Protein AF-A0A960GAX1-F1 (afdb_monomer)

Mean predicted aligned error: 18.73 Å

Secondary structure (DSSP, 8-state):
-----------PPP-----------------------------------------------PPP--------------TT----HHHHHHHTSHHHHHHHHHHHTT-TT-B-SSS-BTTTTB-HHHHHHTTGGGT-SSGGGS-HHHHHHHHHHHHHHHTTTT-GGGGT-

Solvent-accessible surface area (backbone atoms only — not comparable to full-atom values): 11332 Å² total; per-residue (Å²): 138,84,84,83,84,80,86,82,85,80,86,77,86,90,81,81,89,85,88,84,80,89,85,83,87,85,85,88,86,90,86,88,87,85,85,85,92,87,87,84,89,80,80,93,75,86,79,77,90,69,80,86,69,86,73,86,71,78,85,75,82,70,79,80,75,80,73,74,87,73,71,89,73,73,73,75,72,62,95,78,78,69,42,52,71,65,25,50,54,52,49,67,30,71,66,43,44,44,26,20,39,66,63,40,65,56,29,34,67,38,69,83,82,78,68,38,22,9,23,76,46,40,38,60,70,60,37,48,75,41,55,31,59,79,69,26,92,44,51,35,75,24,58,58,49,56,46,34,32,27,49,39,49,42,32,76,76,56,49,60,74,87,42,73,44,54,81,76,98

Nearest PDB structures (foldseek):
  3eo5-assembly1_A  TM=9.475E-01  e=2.253E-06  Mycobacterium tuberculosis
  4emn-assembly1_A  TM=9.534E-01  e=1.657E-05  Mycobacterium tuberculosis
  5e27-assembly2_B  TM=9.416E-01  e=3.767E-05  Mycobacterium tuberculosis
  1xsf-assembly1_A  TM=7.115E-01  e=3.767E-05  Mycobacterium tuberculosis

Sequence (169 aa):
MNTKTYTVATTIALLGLGVTSLATASAAPLADGTPAASASPIAAVSVQAAAPAPNASPVSAAPAPTAPAAAEQTPTPTADAAASPDAAAWAASPQAMAVKNCESTNNPTTNTGNGYYGAWQFDIPSWLAYGGGAYAERPDLAPAWAQDQVAFNYYQAAGWTPWECASLV

Radius of gyration: 29.71 Å; Cα contacts (8 Å, |Δi|>4): 138; chains: 1; bounding box: 42×91×79 Å

Foldseek 3Di:
DDDDDDDDDDDDDDDDDDDDDDDDDDDDDDDDDDDDDDDDDDDDDDPDDDDDDVDDDDPPDDDDPPDDCPDPPPPPPPPPDFADPVLVVVCPDPLNCQLLCVQPNQAQLDDPPPQFHGSNRDHQVLCVVQPVVVAHSHRNNGDSRSNSNSVVSVCVVPNCVVGPSSVVD

pLDDT: mean 72.91, std 26.14, range [36.53, 98.75]

Structure (mmCIF, N/CA/C/O backbone):
data_AF-A0A960GAX1-F1
#
_entry.id   AF-A0A960GAX1-F1
#
loop_
_atom_site.group_PDB
_atom_site.id
_atom_site.type_symbol
_atom_site.label_atom_id
_atom_site.label_alt_id
_atom_site.label_comp_id
_atom_site.label_asym_id
_atom_site.label_entity_id
_atom_site.label_seq_id
_atom_site.pdbx_PDB_ins_code
_atom_site.Cartn_x
_atom_site.Cartn_y
_atom_site.Cartn_z
_atom_site.occupancy
_atom_site.B_iso_or_equiv
_atom_site.auth_seq_id
_atom_site.auth_comp_id
_atom_site.auth_asym_id
_atom_site.auth_atom_id
_atom_site.pdbx_PDB_model_num
ATOM 1 N N . MET A 1 1 ? -7.707 39.126 4.334 1.00 43.25 1 MET A N 1
ATOM 2 C CA . MET A 1 1 ? -7.471 38.110 5.380 1.00 43.25 1 MET A CA 1
ATOM 3 C C . MET A 1 1 ? -8.821 37.810 6.006 1.00 43.25 1 MET A C 1
ATOM 5 O O . MET A 1 1 ? -9.279 38.600 6.817 1.00 43.25 1 MET A O 1
ATOM 9 N N . ASN A 1 2 ? -9.506 36.759 5.550 1.00 36.66 2 ASN A N 1
ATOM 10 C CA . ASN A 1 2 ? -10.860 36.441 6.010 1.00 36.66 2 ASN A CA 1
ATOM 11 C C . ASN A 1 2 ? -10.819 35.143 6.813 1.00 36.66 2 ASN A C 1
ATOM 13 O O . ASN A 1 2 ? -10.771 34.054 6.248 1.00 36.66 2 ASN A O 1
ATOM 17 N N . THR A 1 3 ? -10.821 35.283 8.133 1.00 42.44 3 THR A N 1
ATOM 18 C CA . THR A 1 3 ? -10.924 34.183 9.091 1.00 42.44 3 THR A CA 1
ATOM 19 C C . THR A 1 3 ? -12.385 33.746 9.158 1.00 42.44 3 THR A C 1
ATOM 21 O O . THR A 1 3 ? -13.233 34.500 9.629 1.00 42.44 3 THR A O 1
ATOM 24 N N . LYS A 1 4 ? -12.709 32.547 8.663 1.00 44.47 4 LYS A N 1
ATOM 25 C CA . LYS A 1 4 ? -14.005 31.918 8.943 1.00 44.47 4 LYS A CA 1
ATOM 26 C C . LYS A 1 4 ? -13.879 31.087 10.216 1.00 44.47 4 LYS A C 1
ATOM 28 O O . LYS A 1 4 ? -13.322 29.995 10.203 1.00 44.47 4 LYS A O 1
ATOM 33 N N . THR A 1 5 ? -14.384 31.642 11.308 1.00 44.94 5 THR A N 1
ATOM 34 C CA . THR A 1 5 ? -14.577 30.966 12.590 1.00 44.94 5 THR A CA 1
ATOM 35 C C . THR A 1 5 ? -15.755 30.003 12.455 1.00 44.94 5 THR A C 1
ATOM 37 O O . THR A 1 5 ? -16.867 30.439 12.165 1.00 44.94 5 THR A O 1
ATOM 40 N N . TYR A 1 6 ? -15.531 28.705 12.653 1.00 50.03 6 TYR A N 1
ATOM 41 C CA . TYR A 1 6 ? -16.605 27.717 12.755 1.00 50.03 6 TYR A CA 1
ATOM 42 C C . TYR A 1 6 ? -16.641 27.187 14.188 1.00 50.03 6 TYR A C 1
ATOM 44 O O . TYR A 1 6 ? -15.787 26.407 14.597 1.00 50.03 6 TYR A O 1
ATOM 52 N N . THR A 1 7 ? -17.622 27.649 14.961 1.00 39.94 7 THR A N 1
ATOM 53 C CA . THR A 1 7 ? -17.909 27.142 16.305 1.00 39.94 7 THR A CA 1
ATOM 54 C C . THR A 1 7 ? -18.842 25.946 16.167 1.00 39.94 7 THR A C 1
ATOM 56 O O . THR A 1 7 ? -20.020 26.114 15.860 1.00 39.94 7 THR A O 1
ATOM 59 N N . VAL A 1 8 ? -18.327 24.735 16.376 1.00 45.34 8 VAL A N 1
ATOM 60 C CA . VAL A 1 8 ? -19.157 23.530 16.486 1.00 45.34 8 VAL A CA 1
ATOM 61 C C . VAL A 1 8 ? -19.507 23.345 17.961 1.00 45.34 8 VAL A C 1
ATOM 63 O O . VAL A 1 8 ? -18.664 22.973 18.772 1.00 45.34 8 VAL A O 1
ATOM 66 N N . ALA A 1 9 ? -20.751 23.661 18.315 1.00 45.59 9 ALA A N 1
ATOM 67 C CA . ALA A 1 9 ? -21.323 23.357 19.619 1.00 45.59 9 ALA A CA 1
ATOM 68 C C . ALA A 1 9 ? -21.852 21.916 19.598 1.00 45.59 9 ALA A C 1
ATOM 70 O O . ALA A 1 9 ? -22.988 21.676 19.191 1.00 45.59 9 ALA A O 1
ATOM 71 N N . THR A 1 10 ? -21.026 20.954 20.011 1.00 46.41 10 THR A N 1
ATOM 72 C CA . THR A 1 10 ? -21.478 19.571 20.220 1.00 46.41 10 THR A CA 1
ATOM 73 C C . THR A 1 10 ? -21.793 19.367 21.694 1.00 46.41 10 THR A C 1
ATOM 75 O O . THR A 1 10 ? -20.910 19.149 22.522 1.00 46.41 10 THR A O 1
ATOM 78 N N . THR A 1 11 ? -23.075 19.452 22.026 1.00 40.62 11 THR A N 1
ATOM 79 C CA . THR A 1 11 ? -23.629 19.067 23.325 1.00 40.62 11 THR A CA 1
ATOM 80 C C . THR A 1 11 ? -23.719 17.538 23.371 1.00 40.62 11 THR A C 1
ATOM 82 O O . THR A 1 11 ? -24.579 16.957 22.715 1.00 40.62 11 THR A O 1
ATOM 85 N N . ILE A 1 12 ? -22.836 16.868 24.117 1.00 54.38 12 ILE A N 1
ATOM 86 C CA . ILE A 1 12 ? -22.961 15.429 24.407 1.00 54.38 12 ILE A CA 1
ATOM 87 C C . ILE A 1 12 ? -23.565 15.279 25.803 1.00 54.38 12 ILE A C 1
ATOM 89 O O . ILE A 1 12 ? -22.999 15.729 26.798 1.00 54.38 12 ILE A O 1
ATOM 93 N N . ALA A 1 13 ? -24.751 14.674 25.847 1.00 49.19 13 ALA A N 1
ATOM 94 C CA . ALA A 1 13 ? -25.477 14.336 27.060 1.00 49.19 13 ALA A CA 1
ATOM 95 C C . ALA A 1 13 ? -24.763 13.207 27.827 1.00 49.19 13 ALA A C 1
ATOM 97 O O . ALA A 1 13 ? -24.449 12.161 27.264 1.00 49.19 13 ALA A O 1
ATOM 98 N N . LEU A 1 14 ? -24.537 13.429 29.124 1.00 48.50 14 LEU A N 1
ATOM 99 C CA . LEU A 1 14 ? -24.040 12.447 30.087 1.00 48.50 14 LEU A CA 1
ATOM 100 C C . LEU A 1 14 ? -25.199 11.588 30.615 1.00 48.50 14 LEU A C 1
ATOM 102 O O . LEU A 1 14 ? -26.081 12.087 31.310 1.00 48.50 14 LEU A O 1
ATOM 106 N N . LEU A 1 15 ? -25.146 10.289 30.335 1.00 57.12 15 LEU A N 1
ATOM 107 C CA . LEU A 1 15 ? -25.842 9.191 31.016 1.00 57.12 15 LEU A CA 1
ATOM 108 C C . LEU A 1 15 ? -24.851 8.018 30.945 1.00 57.12 15 LEU A C 1
ATOM 110 O O . LEU A 1 15 ? -24.312 7.767 29.879 1.00 57.12 15 LEU A O 1
ATOM 114 N N . GLY A 1 16 ? -24.495 7.252 31.959 1.00 45.50 16 GLY A N 1
ATOM 115 C CA . GLY A 1 16 ? -2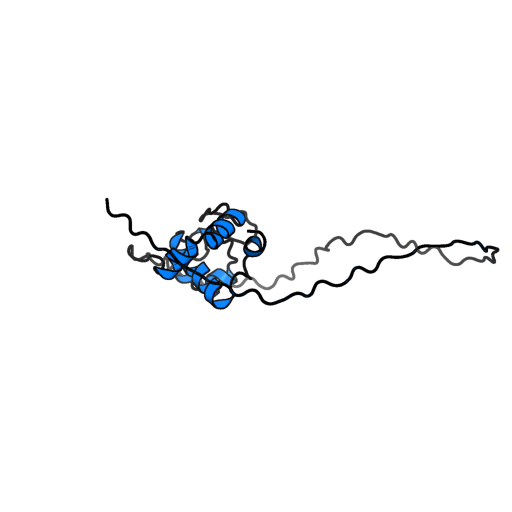4.861 7.137 33.355 1.00 45.50 16 GLY A CA 1
ATOM 116 C C . GLY A 1 16 ? -23.930 6.060 33.938 1.00 45.50 16 GLY A C 1
ATOM 117 O O . GLY A 1 16 ? -23.286 5.306 33.213 1.00 45.50 16 GLY A O 1
ATOM 118 N N . LEU A 1 17 ? -23.809 6.071 35.255 1.00 57.41 17 LEU A N 1
ATOM 119 C CA . LEU A 1 17 ? -22.831 5.369 36.083 1.00 57.41 17 LEU A CA 1
ATOM 120 C C . LEU A 1 17 ? -22.926 3.835 36.012 1.00 57.41 17 LEU A C 1
ATOM 122 O O . LEU A 1 17 ? -24.021 3.282 35.960 1.00 57.41 17 LEU A O 1
ATOM 126 N N . GLY A 1 18 ? -21.779 3.158 36.139 1.00 43.06 18 GLY A N 1
ATOM 127 C CA . GLY A 1 18 ? -21.726 1.705 36.315 1.00 43.06 18 GLY A CA 1
ATOM 128 C C . GLY A 1 18 ? -20.324 1.140 36.561 1.00 43.06 18 GLY A C 1
ATOM 129 O O . GLY A 1 18 ? -19.888 0.268 35.823 1.00 43.06 18 GLY A O 1
ATOM 130 N N . VAL A 1 19 ? -19.607 1.628 37.582 1.00 53.34 19 VAL A N 1
ATOM 131 C CA . VAL A 1 19 ? -18.379 0.988 38.099 1.00 53.34 19 VAL A CA 1
ATOM 132 C C . VAL A 1 19 ? -18.678 0.298 39.431 1.00 53.34 19 VAL A C 1
ATOM 134 O O . VAL A 1 19 ? -19.007 0.961 40.405 1.00 53.34 19 VAL A O 1
ATOM 137 N N . THR A 1 20 ? -18.601 -1.032 39.463 1.00 43.12 20 THR A N 1
ATOM 138 C CA . THR A 1 20 ? -18.573 -1.924 40.650 1.00 43.12 20 THR A CA 1
ATOM 139 C C . THR A 1 20 ? -18.119 -3.300 40.125 1.00 43.12 20 THR A C 1
ATOM 141 O O . THR A 1 20 ? -18.608 -3.720 39.086 1.00 43.12 20 THR A O 1
ATOM 144 N N . SER A 1 21 ? -17.168 -4.063 40.665 1.00 47.81 21 SER A N 1
ATOM 145 C CA . SER A 1 21 ? -16.427 -4.033 41.927 1.00 47.81 21 SER A CA 1
ATOM 146 C C . SER A 1 21 ? -15.110 -4.812 41.766 1.00 47.81 21 SER A C 1
ATOM 148 O O . SER A 1 21 ? -15.033 -5.751 40.976 1.00 47.81 21 SER A O 1
ATOM 150 N N . LEU A 1 22 ? -14.097 -4.457 42.565 1.00 48.03 22 LEU A N 1
ATOM 151 C CA . LEU A 1 22 ? -12.936 -5.305 42.850 1.00 48.03 22 LEU A CA 1
ATOM 152 C C . LEU A 1 22 ? -13.355 -6.470 43.762 1.00 48.03 22 LEU A C 1
ATOM 154 O O . LEU A 1 22 ? -14.099 -6.257 44.719 1.00 48.03 22 LEU A O 1
ATOM 158 N N . ALA A 1 23 ? -12.803 -7.661 43.529 1.00 45.78 23 ALA A N 1
ATOM 159 C CA . ALA A 1 23 ? -12.750 -8.733 44.518 1.00 45.78 23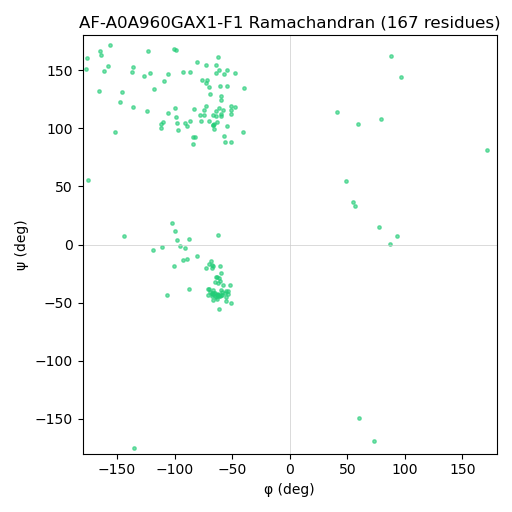 ALA A CA 1
ATOM 160 C C . ALA A 1 23 ? -11.288 -9.159 44.718 1.00 45.78 23 ALA A C 1
ATOM 162 O O . ALA A 1 23 ? -10.624 -9.634 43.799 1.00 45.78 23 ALA A O 1
ATOM 163 N N . THR A 1 24 ? -10.796 -8.927 45.929 1.00 49.25 24 THR A N 1
ATOM 164 C CA . THR A 1 24 ? -9.523 -9.385 46.492 1.00 49.25 24 THR A CA 1
ATOM 165 C C . THR A 1 24 ? -9.745 -10.593 47.411 1.00 49.25 24 THR A C 1
ATOM 167 O O . THR A 1 24 ? -10.866 -10.832 47.855 1.00 49.25 24 THR A O 1
ATOM 170 N N . ALA A 1 25 ? -8.626 -11.243 47.773 1.00 41.59 25 ALA A N 1
ATOM 171 C CA . ALA A 1 25 ? -8.422 -12.247 48.837 1.00 41.59 25 ALA A CA 1
ATOM 172 C C . ALA A 1 25 ? -8.472 -13.718 48.361 1.00 41.59 25 ALA A C 1
ATOM 174 O O . ALA A 1 25 ? -9.237 -14.057 47.472 1.00 41.59 25 ALA A O 1
ATOM 175 N N . SER A 1 26 ? -7.696 -14.671 48.890 1.00 49.62 26 SER A N 1
ATOM 176 C CA . SER A 1 26 ? -6.718 -14.692 49.992 1.00 49.62 26 SER A CA 1
ATOM 177 C C . SER A 1 26 ? -5.865 -15.975 49.886 1.00 49.62 26 SER A C 1
ATOM 179 O O . SER A 1 26 ? -6.229 -16.895 49.159 1.00 49.62 26 SER A O 1
ATOM 181 N N . ALA A 1 27 ? -4.753 -16.050 50.622 1.00 44.53 27 ALA A N 1
ATOM 182 C CA . ALA A 1 27 ? -3.749 -17.124 50.584 1.00 44.53 27 ALA A CA 1
ATOM 183 C C . ALA A 1 27 ? -3.869 -18.201 51.701 1.00 44.53 27 ALA A C 1
ATOM 185 O O . ALA A 1 27 ? -4.464 -17.933 52.743 1.00 44.53 27 ALA A O 1
ATOM 186 N N . ALA A 1 28 ? -3.124 -19.313 51.496 1.00 42.97 28 ALA A N 1
ATOM 187 C CA . ALA A 1 28 ? -2.507 -20.273 52.459 1.00 42.97 28 ALA A CA 1
ATOM 188 C C . ALA A 1 28 ? -3.341 -21.495 52.959 1.00 42.97 28 ALA A C 1
ATOM 190 O O . ALA A 1 28 ? -4.564 -21.433 52.858 1.00 42.97 28 ALA A O 1
ATOM 191 N N . PRO A 1 29 ? -2.746 -22.584 53.545 1.00 55.47 29 PRO A N 1
ATOM 192 C CA . PRO A 1 29 ? -1.324 -22.896 53.831 1.00 55.47 29 PRO A CA 1
ATOM 193 C C . PRO A 1 29 ? -0.830 -24.343 53.475 1.00 55.47 29 PRO A C 1
ATOM 195 O O . PRO A 1 29 ? -1.545 -25.159 52.903 1.00 55.47 29 PRO A O 1
ATOM 198 N N . LEU A 1 30 ? 0.436 -24.612 53.838 1.00 46.56 30 LEU A N 1
ATOM 199 C CA . LEU A 1 30 ? 1.267 -25.833 53.732 1.00 46.56 30 LEU A CA 1
ATOM 200 C C . LEU A 1 30 ? 0.873 -26.965 54.715 1.00 46.56 30 LEU A C 1
ATOM 202 O O . LEU A 1 30 ? 0.436 -26.638 55.815 1.00 46.56 30 LEU A O 1
ATOM 206 N N . ALA A 1 31 ? 1.167 -28.243 54.393 1.00 44.38 31 ALA A N 1
ATOM 207 C CA . ALA A 1 31 ? 1.790 -29.231 55.311 1.00 44.38 31 ALA A CA 1
ATOM 208 C C . ALA A 1 31 ? 2.087 -30.616 54.671 1.00 44.38 31 ALA A C 1
ATOM 210 O O . ALA A 1 31 ? 1.394 -31.064 53.761 1.00 44.38 31 ALA A O 1
ATOM 211 N N . ASP A 1 32 ? 3.135 -31.241 55.223 1.00 48.34 32 ASP A N 1
ATOM 212 C CA . ASP A 1 32 ? 3.924 -32.438 54.878 1.00 48.34 32 ASP A CA 1
ATOM 213 C C . ASP A 1 32 ? 3.241 -33.822 54.847 1.00 48.34 32 ASP A C 1
ATOM 215 O O . ASP A 1 32 ? 2.256 -34.073 55.538 1.00 48.34 32 ASP A O 1
ATOM 219 N N . GLY A 1 33 ? 3.892 -34.782 54.161 1.00 39.81 33 GLY A N 1
ATOM 220 C CA . GLY A 1 33 ? 3.671 -36.219 54.388 1.00 39.81 33 GLY A CA 1
ATOM 221 C C . GLY A 1 33 ? 4.323 -37.189 53.387 1.00 39.81 33 GLY A C 1
ATOM 222 O O . GLY A 1 33 ? 3.647 -37.720 52.514 1.00 39.81 33 GLY A O 1
ATOM 223 N N . THR A 1 34 ? 5.616 -37.487 53.544 1.00 43.28 34 THR A N 1
ATOM 224 C CA . THR A 1 34 ? 6.305 -38.696 53.010 1.00 43.28 34 THR A CA 1
ATOM 225 C C . THR A 1 34 ? 6.292 -39.817 54.067 1.00 43.28 34 THR A C 1
ATOM 227 O O . THR A 1 34 ? 6.392 -39.462 55.245 1.00 43.28 34 THR A O 1
ATOM 230 N N . PRO A 1 35 ? 6.240 -41.139 53.733 1.00 50.91 35 PRO A N 1
ATOM 231 C CA . PRO A 1 35 ? 7.417 -41.823 53.152 1.00 50.91 35 PRO A CA 1
ATOM 232 C C . PRO A 1 35 ? 7.211 -43.099 52.276 1.00 50.91 35 PRO A C 1
ATOM 234 O O . PRO A 1 35 ? 6.145 -43.697 52.226 1.00 50.91 35 PRO A O 1
ATOM 237 N N . ALA A 1 36 ? 8.345 -43.508 51.671 1.00 38.06 36 ALA A N 1
ATOM 238 C CA . ALA A 1 36 ? 8.861 -44.859 51.340 1.00 38.06 36 ALA A CA 1
ATOM 239 C C . ALA A 1 36 ? 8.039 -45.799 50.419 1.00 38.06 36 ALA A C 1
ATOM 241 O O . ALA A 1 36 ? 7.024 -46.355 50.807 1.00 38.06 36 ALA A O 1
ATOM 242 N N . ALA A 1 37 ? 8.416 -45.977 49.147 1.00 42.03 37 ALA A N 1
ATOM 243 C CA . ALA A 1 37 ? 9.515 -46.808 48.612 1.00 42.03 37 ALA A CA 1
ATOM 244 C C . ALA A 1 37 ? 9.203 -48.320 48.516 1.00 42.03 37 ALA A C 1
ATOM 246 O O . ALA A 1 37 ? 9.227 -49.061 49.494 1.00 42.03 37 ALA A O 1
ATOM 247 N N . SER A 1 38 ? 9.022 -48.794 47.280 1.00 45.38 38 SER A N 1
ATOM 248 C CA . SER A 1 38 ? 9.376 -50.150 46.848 1.00 45.38 38 SER A CA 1
ATOM 249 C C . SER A 1 38 ? 9.798 -50.092 45.382 1.00 45.38 38 SER A C 1
ATOM 251 O O . SER A 1 38 ? 9.076 -49.578 44.532 1.0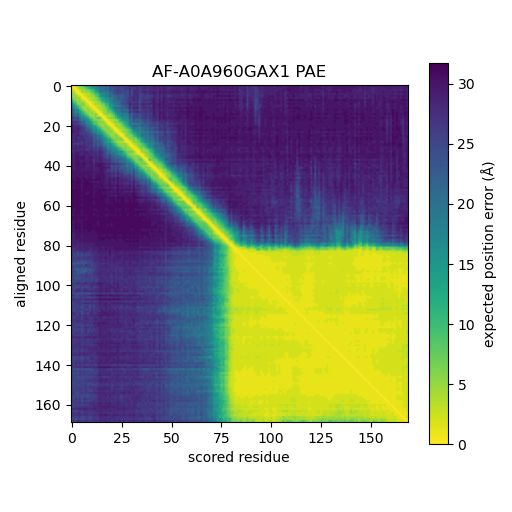0 45.38 38 SER A O 1
ATOM 253 N N . ALA A 1 39 ? 11.018 -50.551 45.126 1.00 45.31 39 ALA A N 1
ATOM 254 C CA . ALA A 1 39 ? 11.713 -50.489 43.852 1.00 45.31 39 ALA A CA 1
ATOM 255 C C . ALA A 1 39 ? 11.813 -51.883 43.224 1.00 45.31 39 ALA A C 1
ATOM 257 O O . ALA A 1 39 ? 12.118 -52.853 43.917 1.00 45.31 39 ALA A O 1
ATOM 258 N N . SER A 1 40 ? 11.646 -51.960 41.903 1.00 50.94 40 SER A N 1
ATOM 259 C CA . SER A 1 40 ? 12.448 -52.812 41.013 1.00 50.94 40 SER A CA 1
ATOM 260 C C . SER A 1 40 ? 12.328 -52.325 39.557 1.00 50.94 40 SER A C 1
ATOM 262 O O . SER A 1 40 ? 11.308 -51.729 39.212 1.00 50.94 40 SER A O 1
ATOM 264 N N . PRO A 1 41 ? 13.370 -52.501 38.718 1.00 58.28 41 PRO A N 1
ATOM 265 C CA . PRO A 1 41 ? 13.620 -51.640 37.564 1.00 58.28 41 PRO A CA 1
ATOM 266 C C . PRO A 1 41 ? 13.279 -52.304 36.224 1.00 58.28 41 PRO A C 1
ATOM 268 O O . PRO A 1 41 ? 13.533 -53.491 36.031 1.00 58.28 41 PRO A O 1
ATOM 271 N N . ILE A 1 42 ? 12.812 -51.509 35.257 1.00 52.50 42 ILE A N 1
ATOM 272 C CA . ILE A 1 42 ? 12.804 -51.882 33.836 1.00 52.50 42 ILE A CA 1
ATOM 273 C C . ILE A 1 42 ? 13.275 -50.706 32.962 1.00 52.50 42 ILE A C 1
ATOM 275 O O . ILE A 1 42 ? 12.675 -49.641 32.965 1.00 52.50 42 ILE A O 1
ATOM 279 N N . ALA A 1 43 ? 14.391 -50.947 32.264 1.00 48.56 43 ALA A N 1
ATOM 280 C CA . ALA A 1 43 ? 14.940 -50.286 31.074 1.00 48.56 43 ALA A CA 1
ATOM 281 C C . ALA A 1 43 ? 14.885 -48.743 30.962 1.00 48.56 43 ALA A C 1
ATOM 283 O O . ALA A 1 43 ? 13.845 -48.136 30.727 1.00 48.56 43 ALA A O 1
ATOM 284 N N . ALA A 1 44 ? 16.068 -48.120 30.978 1.00 46.91 44 ALA A N 1
ATOM 285 C CA . ALA A 1 44 ? 16.265 -46.738 30.557 1.00 46.91 44 ALA A CA 1
ATOM 286 C C . ALA A 1 44 ? 15.926 -46.568 29.063 1.00 46.91 44 ALA A C 1
ATOM 288 O O . ALA A 1 44 ? 16.698 -46.963 28.191 1.00 46.91 44 ALA A O 1
ATOM 289 N N . VAL A 1 45 ? 14.780 -45.950 28.776 1.00 44.69 45 VAL A N 1
ATOM 290 C CA . VAL A 1 45 ? 14.519 -45.273 27.501 1.00 44.69 45 VAL A CA 1
ATOM 291 C C . VAL A 1 45 ? 14.792 -43.792 27.732 1.00 44.69 45 VAL A C 1
ATOM 293 O O . VAL A 1 45 ? 14.021 -43.094 28.387 1.00 44.69 45 VAL A O 1
ATOM 296 N N . SER A 1 46 ? 15.928 -43.318 27.230 1.00 38.53 46 SER A N 1
ATOM 297 C CA . SER A 1 46 ? 16.282 -41.903 27.237 1.00 38.53 46 SER A CA 1
ATOM 298 C C . SER A 1 46 ? 15.333 -41.130 26.317 1.00 38.53 46 SER A C 1
ATOM 300 O O . SER A 1 46 ? 15.491 -41.152 25.099 1.00 38.53 46 SER A O 1
ATOM 302 N N . VAL A 1 47 ? 14.355 -40.426 26.890 1.00 38.72 47 VAL A N 1
ATOM 303 C CA . VAL A 1 47 ? 13.620 -39.362 26.193 1.00 38.72 47 VAL A CA 1
ATOM 304 C C . VAL A 1 47 ? 14.442 -38.076 26.266 1.00 38.72 47 VAL A C 1
ATOM 306 O O . VAL A 1 47 ? 14.385 -37.315 27.228 1.00 38.72 47 VAL A O 1
ATOM 309 N N . GLN A 1 48 ? 15.262 -37.855 25.241 1.00 38.62 48 GLN A N 1
ATOM 310 C CA . GLN A 1 48 ? 15.917 -36.575 25.002 1.00 38.62 48 GLN A CA 1
ATOM 311 C C . GLN A 1 48 ? 14.841 -35.541 24.642 1.00 38.62 48 GLN A C 1
ATOM 313 O O . GLN A 1 48 ? 14.250 -35.603 23.566 1.00 38.62 48 GLN A O 1
ATOM 318 N N . ALA A 1 49 ? 14.611 -34.566 25.521 1.00 40.22 49 ALA A N 1
ATOM 319 C CA . ALA A 1 49 ? 13.987 -33.313 25.124 1.00 40.22 49 ALA A CA 1
ATOM 320 C C . ALA A 1 49 ? 14.998 -32.547 24.257 1.00 40.22 49 ALA A C 1
ATOM 322 O O . ALA A 1 49 ? 16.014 -32.048 24.746 1.00 40.22 49 ALA A O 1
ATOM 323 N N . ALA A 1 50 ? 14.734 -32.510 22.956 1.00 36.53 50 ALA A N 1
ATOM 324 C CA . ALA A 1 50 ? 15.299 -31.546 22.029 1.00 36.53 50 ALA A CA 1
ATOM 325 C C . ALA A 1 50 ? 14.124 -30.743 21.462 1.00 36.53 50 ALA A C 1
ATOM 327 O O . ALA A 1 50 ? 13.084 -31.307 21.127 1.00 36.53 50 ALA A O 1
ATOM 328 N N . ALA A 1 51 ? 14.284 -29.422 21.430 1.00 42.03 51 ALA A N 1
ATOM 329 C CA . ALA A 1 51 ? 13.330 -28.473 20.877 1.00 42.03 51 ALA A CA 1
ATOM 330 C C . ALA A 1 51 ? 12.824 -28.909 19.488 1.00 42.03 51 ALA A C 1
ATOM 332 O O . ALA A 1 51 ? 13.602 -29.485 18.721 1.00 42.03 51 ALA A O 1
ATOM 333 N N . PRO A 1 52 ? 11.572 -28.600 19.107 1.00 37.59 52 PRO A N 1
ATOM 334 C CA . PRO A 1 52 ? 11.190 -28.704 17.712 1.00 37.59 52 PRO A CA 1
ATOM 335 C C . PRO A 1 52 ? 11.993 -27.665 16.920 1.00 37.59 52 PRO A C 1
ATOM 337 O O . PRO A 1 52 ? 11.700 -26.472 16.935 1.00 37.59 52 PRO A O 1
ATOM 340 N N . ALA A 1 53 ? 13.020 -28.128 16.212 1.00 44.22 53 ALA A N 1
ATOM 341 C CA . ALA A 1 53 ? 13.395 -27.502 14.958 1.00 44.22 53 ALA A CA 1
ATOM 342 C C . ALA A 1 53 ? 12.142 -27.485 14.063 1.00 44.22 53 ALA A C 1
ATOM 344 O O . ALA A 1 53 ? 11.459 -28.514 13.986 1.00 44.22 53 ALA A O 1
ATOM 345 N N . PRO A 1 54 ? 11.809 -26.396 13.351 1.00 39.41 54 PRO A N 1
ATOM 346 C CA . PRO A 1 54 ? 10.980 -26.556 12.174 1.00 39.41 54 PRO A CA 1
ATOM 347 C C . PRO A 1 54 ? 11.806 -27.360 11.166 1.00 39.41 54 PRO A C 1
ATOM 349 O O . PRO A 1 54 ? 12.717 -26.850 10.515 1.00 39.41 54 PRO A O 1
ATOM 352 N N . ASN A 1 55 ? 11.518 -28.660 11.108 1.00 41.16 55 ASN A N 1
ATOM 353 C CA . ASN A 1 55 ? 11.994 -29.557 10.075 1.00 41.16 55 ASN A CA 1
ATOM 354 C C . ASN A 1 55 ? 11.679 -28.944 8.709 1.00 41.16 55 ASN A C 1
ATOM 356 O O . ASN A 1 55 ? 10.529 -28.904 8.276 1.00 41.16 55 ASN A O 1
ATOM 360 N N . ALA A 1 56 ? 12.738 -28.554 8.005 1.00 44.31 56 ALA A N 1
ATOM 361 C CA . ALA A 1 56 ? 12.791 -28.708 6.567 1.00 44.31 56 ALA A CA 1
ATOM 362 C C . ALA A 1 56 ? 12.443 -30.172 6.241 1.00 44.31 56 ALA A C 1
ATOM 364 O O . ALA A 1 56 ? 13.138 -31.106 6.642 1.00 44.31 56 ALA A O 1
ATOM 365 N N . SER A 1 57 ? 11.330 -30.380 5.552 1.00 41.97 57 SER A N 1
ATOM 366 C CA . SER A 1 57 ? 11.008 -31.627 4.862 1.00 41.97 57 SER A CA 1
ATOM 367 C C . SER A 1 57 ? 10.682 -31.293 3.411 1.00 41.97 57 SER A C 1
ATOM 369 O O . SER A 1 57 ? 10.231 -30.184 3.119 1.00 41.97 57 SER A O 1
ATOM 371 N N . PRO A 1 58 ? 11.053 -32.194 2.492 1.00 40.44 58 PRO A N 1
ATOM 372 C CA . PRO A 1 58 ? 11.583 -31.823 1.196 1.00 40.44 58 PRO A CA 1
ATOM 373 C C . PRO A 1 58 ? 10.508 -31.269 0.275 1.00 40.44 58 PRO A C 1
ATOM 375 O O . PRO A 1 58 ? 9.409 -31.810 0.163 1.00 40.44 58 PRO A O 1
ATOM 378 N N . VAL A 1 59 ? 10.911 -30.224 -0.442 1.00 40.91 59 VAL A N 1
ATOM 379 C CA . VAL A 1 59 ? 10.380 -29.836 -1.743 1.00 40.91 59 VAL A CA 1
ATOM 380 C C . VAL A 1 59 ? 10.136 -31.089 -2.596 1.00 40.91 59 VAL A C 1
ATOM 382 O O . VAL A 1 59 ? 11.043 -31.627 -3.226 1.00 40.91 59 VAL A O 1
ATOM 385 N N . SER A 1 60 ? 8.896 -31.582 -2.611 1.00 41.31 60 SER A N 1
ATOM 386 C CA . SER A 1 60 ? 8.430 -32.380 -3.740 1.00 41.31 60 SER A CA 1
ATOM 387 C C . SER A 1 60 ? 8.438 -31.441 -4.931 1.00 41.31 60 SER A C 1
ATOM 389 O O . SER A 1 60 ? 7.681 -30.473 -4.967 1.00 41.31 60 SER A O 1
ATOM 391 N N . ALA A 1 61 ? 9.357 -31.699 -5.859 1.00 47.31 61 ALA A N 1
ATOM 392 C CA . ALA A 1 61 ? 9.440 -31.039 -7.145 1.00 47.31 61 ALA A CA 1
ATOM 393 C C . ALA A 1 61 ? 8.108 -31.223 -7.888 1.00 47.31 61 ALA A C 1
ATOM 395 O O . ALA A 1 61 ? 7.881 -32.228 -8.559 1.00 47.31 61 ALA A O 1
ATOM 396 N N . ALA A 1 62 ? 7.213 -30.250 -7.731 1.00 41.56 62 ALA A N 1
ATOM 397 C CA . ALA A 1 62 ? 6.112 -30.040 -8.649 1.00 41.56 62 ALA A CA 1
ATOM 398 C C . ALA A 1 62 ? 6.711 -29.510 -9.964 1.00 41.56 62 ALA A C 1
ATOM 400 O O . ALA A 1 62 ? 7.626 -28.680 -9.923 1.00 41.56 62 ALA A O 1
ATOM 401 N N . PRO A 1 63 ? 6.274 -30.030 -11.121 1.00 39.31 63 PRO A N 1
ATOM 402 C CA . PRO A 1 63 ? 6.937 -29.793 -12.393 1.00 39.31 63 PRO A CA 1
ATOM 403 C C . PRO A 1 63 ? 6.953 -28.300 -12.710 1.00 39.31 63 PRO A C 1
ATOM 405 O O . PRO A 1 63 ? 5.949 -27.610 -12.540 1.00 39.31 63 PRO A O 1
ATOM 408 N N . ALA A 1 64 ? 8.108 -27.824 -13.179 1.00 43.09 64 ALA A N 1
ATOM 409 C CA . ALA A 1 64 ? 8.275 -26.485 -13.713 1.00 43.09 64 ALA A CA 1
ATOM 410 C C . ALA A 1 64 ? 7.142 -26.197 -14.713 1.00 43.09 64 ALA A C 1
ATOM 412 O O . ALA A 1 64 ? 7.044 -26.911 -15.718 1.00 43.09 64 ALA A O 1
ATOM 413 N N . PRO A 1 65 ? 6.282 -25.189 -14.482 1.00 47.00 65 PRO A N 1
ATOM 414 C CA . PRO A 1 65 ? 5.416 -24.729 -15.545 1.00 47.00 65 PRO A CA 1
ATOM 415 C C . PRO A 1 65 ? 6.334 -24.157 -16.622 1.00 47.00 65 PRO A C 1
ATOM 417 O O . PRO A 1 65 ? 7.059 -23.187 -16.397 1.00 47.00 65 PRO A O 1
ATOM 420 N N . THR A 1 66 ? 6.349 -24.799 -17.789 1.00 39.50 66 THR A N 1
ATOM 421 C CA . THR A 1 66 ? 6.862 -24.199 -19.015 1.00 39.50 66 THR A CA 1
ATOM 422 C C . THR A 1 66 ? 6.107 -22.892 -19.199 1.00 39.50 66 THR A C 1
ATOM 424 O O . THR A 1 66 ? 4.935 -22.899 -19.565 1.00 39.50 66 THR A O 1
ATOM 427 N N . ALA A 1 67 ? 6.763 -21.785 -18.858 1.00 45.72 67 ALA A N 1
ATOM 428 C CA . ALA A 1 67 ? 6.244 -20.452 -19.066 1.00 45.72 67 ALA A CA 1
ATOM 429 C C . ALA A 1 67 ? 5.961 -20.289 -20.565 1.00 45.72 67 ALA A C 1
ATOM 431 O O . ALA A 1 67 ? 6.909 -20.330 -21.358 1.00 45.72 67 ALA A O 1
ATOM 432 N N . PRO A 1 68 ? 4.705 -20.104 -21.010 1.00 46.00 68 PRO A N 1
ATOM 433 C CA . PRO A 1 68 ? 4.531 -19.376 -22.247 1.00 46.00 68 PRO A CA 1
ATOM 434 C C . PRO A 1 68 ? 5.139 -17.996 -22.000 1.00 46.00 68 PRO A C 1
ATOM 436 O O . PRO A 1 68 ? 4.839 -17.360 -20.989 1.00 46.00 68 PRO A O 1
ATOM 439 N N . ALA A 1 69 ? 6.039 -17.576 -22.888 1.00 50.34 69 ALA A N 1
ATOM 440 C CA . ALA A 1 69 ? 6.533 -16.212 -22.955 1.00 50.34 69 ALA A CA 1
ATOM 441 C C . ALA A 1 69 ? 5.322 -15.280 -23.126 1.00 50.34 69 ALA A C 1
ATOM 443 O O . ALA A 1 69 ? 4.862 -15.020 -24.237 1.00 50.34 69 ALA A O 1
ATOM 444 N N . ALA A 1 70 ? 4.741 -14.866 -22.004 1.00 49.84 70 ALA A N 1
ATOM 445 C CA . ALA A 1 70 ? 3.721 -13.849 -21.948 1.00 49.84 70 ALA A CA 1
ATOM 446 C C . ALA A 1 70 ? 4.462 -12.538 -22.166 1.00 49.84 70 ALA A C 1
ATOM 448 O O . ALA A 1 70 ? 5.319 -12.161 -21.372 1.00 49.84 70 ALA A O 1
ATOM 449 N N . ALA A 1 71 ? 4.192 -11.938 -23.320 1.00 43.97 71 ALA A N 1
ATOM 450 C CA . ALA A 1 71 ? 4.744 -10.672 -23.752 1.00 43.97 71 ALA A CA 1
ATOM 451 C C . ALA A 1 71 ? 4.831 -9.674 -22.589 1.00 43.97 71 ALA A C 1
ATOM 453 O O . ALA A 1 71 ? 3.856 -9.518 -21.850 1.00 43.97 71 ALA A O 1
ATOM 454 N N . GLU A 1 72 ? 5.972 -8.986 -22.480 1.00 47.03 72 GLU A N 1
ATOM 455 C CA . GLU A 1 72 ? 6.081 -7.691 -21.808 1.00 47.03 72 GLU A CA 1
ATOM 456 C C . GLU A 1 72 ? 5.002 -6.773 -22.386 1.00 47.03 72 GLU A C 1
ATOM 458 O O . GLU A 1 72 ? 5.191 -6.068 -23.376 1.00 47.03 72 GLU A O 1
ATOM 463 N N . GLN A 1 73 ? 3.818 -6.814 -21.791 1.00 46.34 73 GLN A N 1
ATOM 464 C CA . GLN A 1 73 ? 2.899 -5.705 -21.856 1.00 46.34 73 GLN A CA 1
ATOM 465 C C . GLN A 1 73 ? 3.363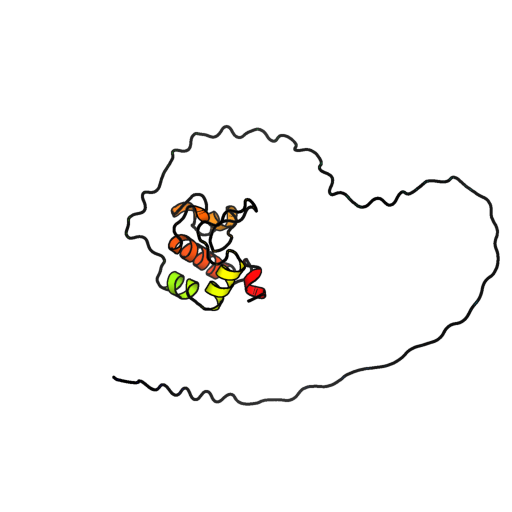 -4.795 -20.739 1.00 46.34 73 GLN A C 1
ATOM 467 O O . GLN A 1 73 ? 2.916 -4.916 -19.606 1.00 46.34 73 GLN A O 1
ATOM 472 N N . THR A 1 74 ? 4.322 -3.928 -21.042 1.00 44.84 74 THR A N 1
ATOM 473 C CA . THR A 1 74 ? 4.484 -2.694 -20.289 1.00 44.84 74 THR A CA 1
ATOM 474 C C . THR A 1 74 ? 3.228 -1.888 -20.622 1.00 44.84 74 THR A C 1
ATOM 476 O O . THR A 1 74 ? 3.142 -1.391 -21.749 1.00 44.84 74 THR A O 1
ATOM 479 N N . PRO A 1 75 ? 2.198 -1.793 -19.754 1.00 54.78 75 PRO A N 1
ATOM 480 C CA . PRO A 1 75 ? 1.173 -0.796 -19.991 1.00 54.78 75 PRO A CA 1
ATOM 481 C C . PRO A 1 75 ? 1.907 0.538 -19.969 1.00 54.78 75 PRO A C 1
ATOM 483 O O . PRO A 1 75 ? 2.471 0.924 -18.949 1.00 54.78 75 PRO A O 1
ATOM 486 N N . THR A 1 76 ? 1.987 1.218 -21.110 1.00 49.22 76 THR A N 1
ATOM 487 C CA . THR A 1 76 ? 2.449 2.600 -21.144 1.00 49.22 76 THR A CA 1
ATOM 488 C C . THR A 1 76 ? 1.463 3.365 -20.268 1.00 49.22 76 THR A C 1
ATOM 490 O O . THR A 1 76 ? 0.293 3.453 -20.655 1.00 49.22 76 THR A O 1
ATOM 493 N N . PRO A 1 77 ? 1.851 3.870 -19.081 1.00 54.44 77 PRO A N 1
ATOM 494 C CA . PRO A 1 77 ? 0.924 4.652 -18.292 1.00 54.44 77 PRO A CA 1
ATOM 495 C C . PRO A 1 77 ? 0.579 5.868 -19.146 1.00 54.44 77 PRO A C 1
ATOM 497 O O . PRO A 1 77 ? 1.455 6.651 -19.520 1.00 54.44 77 PRO A O 1
ATOM 500 N N . THR A 1 78 ? -0.692 6.009 -19.521 1.00 50.09 78 THR A N 1
ATOM 501 C CA . THR A 1 78 ? -1.198 7.305 -19.961 1.00 50.09 78 THR A CA 1
ATOM 502 C C . THR A 1 78 ? -0.797 8.283 -18.866 1.00 50.09 78 THR A C 1
ATOM 504 O O . THR A 1 78 ? -1.162 8.086 -17.710 1.00 50.09 78 THR A O 1
ATOM 507 N N . ALA A 1 79 ? 0.002 9.292 -19.212 1.00 53.31 79 ALA A N 1
AT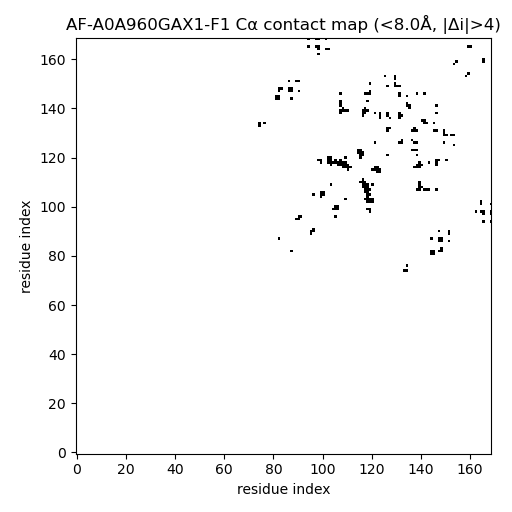OM 508 C CA . ALA A 1 79 ? 0.632 10.227 -18.278 1.00 53.31 79 ALA A CA 1
ATOM 509 C C . ALA A 1 79 ? -0.362 11.081 -17.450 1.00 53.31 79 ALA A C 1
ATOM 511 O O . ALA A 1 79 ? 0.057 11.975 -16.726 1.00 53.31 79 ALA A O 1
ATOM 512 N N . ASP A 1 80 ? -1.659 10.777 -17.539 1.00 56.56 80 ASP A N 1
ATOM 513 C CA . ASP A 1 80 ? -2.780 11.410 -16.843 1.00 56.56 80 ASP A CA 1
ATOM 514 C C . ASP A 1 80 ? -3.435 10.501 -15.782 1.00 56.56 80 ASP A C 1
ATOM 516 O O . ASP A 1 80 ? -4.367 10.915 -15.096 1.00 56.56 80 ASP A O 1
ATOM 520 N N . ALA A 1 81 ? -2.986 9.250 -15.621 1.00 71.50 81 ALA A N 1
ATOM 521 C CA . ALA A 1 81 ? -3.525 8.384 -14.577 1.00 71.50 81 ALA A CA 1
ATOM 522 C C . ALA A 1 81 ? -2.991 8.824 -13.202 1.00 71.50 81 ALA A C 1
ATOM 524 O O . ALA A 1 81 ? -1.792 8.767 -12.938 1.00 71.50 81 ALA A O 1
ATOM 525 N N . ALA A 1 82 ? -3.898 9.266 -12.335 1.00 82.81 82 ALA A N 1
ATOM 526 C CA . ALA A 1 82 ? -3.652 9.559 -10.929 1.00 82.81 82 ALA A CA 1
ATOM 527 C C . ALA A 1 82 ? -4.598 8.721 -10.059 1.00 82.81 82 ALA A C 1
ATOM 529 O O . ALA A 1 82 ? -5.582 8.159 -10.547 1.00 82.81 82 ALA A O 1
ATOM 530 N N . ALA A 1 83 ? -4.319 8.659 -8.755 1.00 89.62 83 ALA A N 1
ATOM 531 C CA . ALA A 1 83 ? -5.290 8.142 -7.802 1.00 89.62 83 ALA A CA 1
ATOM 532 C C . ALA A 1 83 ? -6.589 8.956 -7.892 1.00 89.62 83 ALA A C 1
ATOM 534 O O . ALA A 1 83 ? -6.566 10.168 -8.129 1.00 89.62 83 ALA A O 1
ATOM 535 N N . SER A 1 84 ? -7.723 8.298 -7.659 1.00 96.69 84 SER A N 1
ATOM 536 C CA . SER A 1 84 ? -8.989 8.993 -7.435 1.00 96.69 84 SER A CA 1
ATOM 537 C C . SER A 1 84 ? -8.844 10.004 -6.286 1.00 96.69 84 SER A C 1
ATOM 539 O O . SER A 1 84 ? -8.046 9.784 -5.368 1.00 96.69 84 SER A O 1
ATOM 541 N N . PRO A 1 85 ? -9.607 11.112 -6.296 1.00 97.00 85 PRO A N 1
ATOM 542 C CA . PRO A 1 85 ? -9.526 12.116 -5.236 1.00 97.00 85 PRO A CA 1
ATOM 543 C C . PRO A 1 85 ? -9.825 11.526 -3.853 1.00 97.00 85 PRO A C 1
ATOM 545 O O . PRO A 1 85 ? -9.178 11.911 -2.882 1.00 97.00 85 PRO A O 1
ATOM 548 N N . ASP A 1 86 ? -10.737 10.555 -3.769 1.00 97.88 86 ASP A N 1
ATOM 549 C CA . ASP A 1 86 ? -11.066 9.869 -2.518 1.00 97.88 86 ASP A CA 1
ATOM 550 C C . ASP A 1 86 ? -9.899 9.011 -2.021 1.00 97.88 86 ASP A C 1
ATOM 552 O O . ASP A 1 86 ? -9.536 9.096 -0.847 1.00 97.88 86 ASP A O 1
ATOM 556 N N . ALA A 1 87 ? -9.253 8.249 -2.912 1.00 98.31 87 ALA A N 1
ATOM 557 C CA . ALA A 1 87 ? -8.063 7.480 -2.558 1.00 98.31 87 ALA A CA 1
ATOM 558 C C . ALA A 1 87 ? -6.915 8.391 -2.114 1.00 98.31 87 ALA A C 1
ATOM 560 O O . ALA A 1 87 ? -6.281 8.123 -1.097 1.00 98.31 87 ALA A O 1
ATOM 561 N N . ALA A 1 88 ? -6.680 9.494 -2.829 1.00 98.00 88 ALA A N 1
ATOM 562 C CA . ALA A 1 88 ? -5.652 10.465 -2.471 1.00 98.00 88 ALA A CA 1
ATOM 563 C C . ALA A 1 88 ? -5.933 11.118 -1.105 1.00 98.00 88 ALA A C 1
ATOM 565 O O . ALA A 1 88 ? -5.032 11.234 -0.275 1.00 98.00 88 ALA A O 1
ATOM 566 N N . ALA A 1 89 ? -7.184 11.509 -0.840 1.00 98.38 89 ALA A N 1
ATOM 567 C CA . ALA A 1 89 ? -7.583 12.097 0.437 1.00 98.38 89 ALA A CA 1
ATOM 568 C C . ALA A 1 89 ? -7.479 11.091 1.595 1.00 98.38 89 ALA A C 1
ATOM 570 O O . ALA A 1 89 ? -6.967 11.431 2.663 1.00 98.38 89 ALA A O 1
ATOM 571 N N . TRP A 1 90 ? -7.917 9.847 1.383 1.00 98.62 90 TRP A N 1
ATOM 572 C CA . TRP A 1 90 ? -7.792 8.773 2.368 1.00 98.62 90 TRP A CA 1
ATOM 573 C C . TRP A 1 90 ? -6.326 8.445 2.662 1.00 98.62 90 TRP A C 1
ATOM 575 O O . TRP A 1 90 ? -5.936 8.396 3.829 1.00 98.62 90 TRP A O 1
ATOM 585 N N . ALA A 1 91 ? -5.495 8.302 1.628 1.00 98.50 91 ALA A N 1
ATOM 586 C CA . ALA A 1 91 ? -4.077 7.978 1.758 1.00 98.50 91 ALA A CA 1
ATOM 587 C C . ALA A 1 91 ? -3.247 9.099 2.407 1.00 98.50 91 ALA A C 1
ATOM 589 O O . ALA A 1 91 ? -2.154 8.834 2.911 1.00 98.50 91 ALA A O 1
ATOM 590 N N . ALA A 1 92 ? -3.759 10.334 2.397 1.00 98.25 92 ALA A N 1
ATOM 591 C CA . ALA A 1 92 ? -3.196 11.487 3.095 1.00 98.25 92 ALA A CA 1
ATOM 592 C C . ALA A 1 92 ? -3.761 11.679 4.517 1.00 98.25 92 ALA A C 1
ATOM 594 O O . ALA A 1 92 ? -3.335 12.591 5.230 1.00 98.25 92 ALA A O 1
ATOM 595 N N . SER A 1 93 ? -4.723 10.854 4.946 1.00 98.62 93 SER A N 1
ATOM 596 C CA . SER A 1 93 ? -5.284 10.937 6.296 1.00 98.62 93 SER A CA 1
ATOM 597 C C . SER A 1 93 ? -4.231 1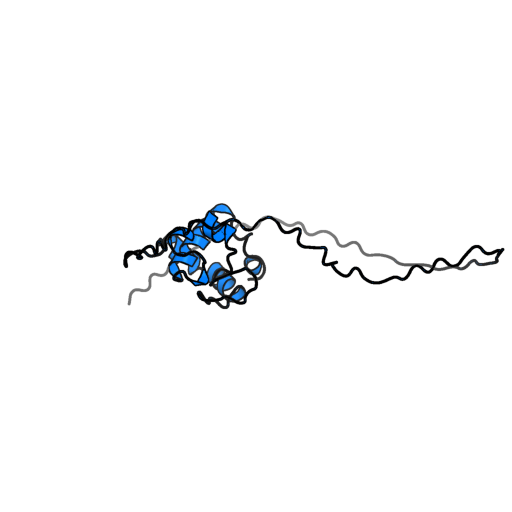0.621 7.370 1.00 98.62 93 SER A C 1
ATOM 599 O O . SER A 1 93 ? -3.280 9.881 7.098 1.00 98.62 93 SER A O 1
ATOM 601 N N . PRO A 1 94 ? -4.393 11.126 8.611 1.00 98.50 94 PRO A N 1
ATOM 602 C CA . PRO A 1 94 ? -3.450 10.842 9.691 1.00 98.50 94 PRO A CA 1
ATOM 603 C C . PRO A 1 94 ? -3.215 9.344 9.914 1.00 98.50 94 PRO A C 1
ATOM 605 O O . PRO A 1 94 ? -2.064 8.935 10.030 1.00 98.50 94 PRO A O 1
ATOM 608 N N . GLN A 1 95 ? -4.277 8.527 9.887 1.00 98.31 95 GLN A N 1
ATOM 609 C CA . GLN A 1 95 ? -4.156 7.079 10.082 1.00 98.31 95 GLN A CA 1
ATOM 610 C C . GLN A 1 95 ? -3.395 6.415 8.936 1.00 98.31 95 GLN A C 1
ATOM 612 O O . GLN A 1 95 ? -2.454 5.670 9.178 1.00 98.31 95 GLN A O 1
ATOM 617 N N . ALA A 1 96 ? -3.741 6.726 7.684 1.00 98.56 96 ALA A N 1
ATOM 618 C CA . ALA A 1 96 ? -3.047 6.189 6.515 1.00 98.56 96 ALA A CA 1
ATOM 619 C C . ALA A 1 96 ? -1.554 6.533 6.511 1.00 98.56 96 ALA A C 1
ATOM 621 O O . ALA A 1 96 ? -0.714 5.677 6.236 1.00 98.56 96 ALA A O 1
ATOM 622 N N . MET A 1 97 ? -1.213 7.780 6.843 1.00 98.62 97 MET A N 1
ATOM 623 C CA . MET A 1 97 ? 0.179 8.210 6.930 1.00 98.62 97 MET A CA 1
ATOM 624 C C . MET A 1 97 ? 0.916 7.522 8.078 1.00 98.62 97 MET A C 1
ATOM 626 O O . MET A 1 97 ? 2.070 7.133 7.904 1.00 98.62 97 MET A O 1
ATOM 630 N N . ALA A 1 98 ? 0.268 7.339 9.229 1.00 98.62 98 ALA A N 1
ATOM 631 C CA . ALA A 1 98 ? 0.855 6.619 10.351 1.00 98.62 98 ALA A CA 1
ATOM 632 C C . ALA A 1 98 ? 1.099 5.138 10.015 1.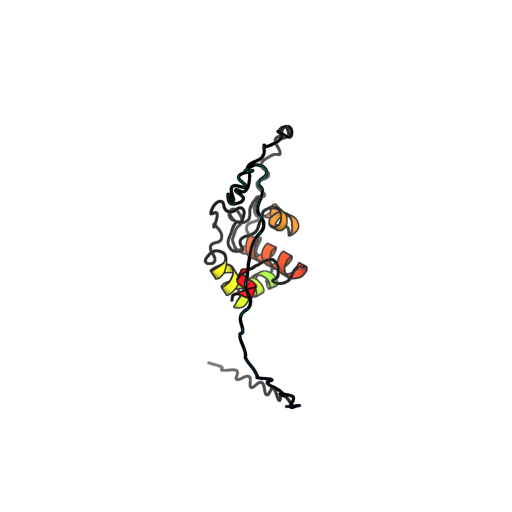00 98.62 98 ALA A C 1
ATOM 634 O O . ALA A 1 98 ? 2.189 4.630 10.279 1.00 98.62 98 ALA A O 1
ATOM 635 N N . VAL A 1 99 ? 0.149 4.486 9.334 1.00 98.56 99 VAL A N 1
ATOM 636 C CA . VAL A 1 99 ? 0.297 3.112 8.831 1.00 98.56 99 VAL A CA 1
ATOM 637 C C . VAL A 1 99 ? 1.444 3.024 7.832 1.00 98.56 99 VAL A C 1
ATOM 639 O O . VAL A 1 99 ? 2.389 2.290 8.086 1.00 98.56 99 VAL A O 1
ATOM 642 N N . LYS A 1 100 ? 1.450 3.822 6.755 1.00 98.06 100 LYS A N 1
ATOM 643 C CA . LYS A 1 100 ? 2.549 3.817 5.768 1.00 98.06 100 LYS A CA 1
ATOM 644 C C . LYS A 1 100 ? 3.914 4.062 6.410 1.00 98.06 100 LYS A C 1
ATOM 646 O O . LYS A 1 100 ? 4.901 3.427 6.037 1.00 98.06 100 LYS A O 1
ATOM 651 N N . ASN A 1 101 ? 3.986 4.972 7.381 1.00 98.44 101 ASN A N 1
ATOM 652 C CA . ASN A 1 101 ? 5.220 5.239 8.116 1.00 98.44 101 ASN A CA 1
ATOM 653 C C . ASN A 1 101 ? 5.666 4.037 8.957 1.00 98.44 101 ASN A C 1
ATOM 655 O O . ASN A 1 101 ? 6.855 3.731 8.972 1.00 98.44 101 ASN A O 1
ATOM 659 N N . CYS A 1 102 ? 4.740 3.355 9.626 1.00 98.25 102 CYS A N 1
ATOM 660 C CA . CYS A 1 102 ? 5.037 2.148 10.393 1.00 98.25 102 CYS A CA 1
ATOM 661 C C . CYS A 1 102 ? 5.455 0.976 9.486 1.00 98.25 102 CYS A C 1
ATOM 663 O O . CYS A 1 102 ? 6.443 0.307 9.777 1.00 98.25 102 CYS A O 1
ATOM 665 N N . GLU A 1 103 ? 4.767 0.784 8.358 1.00 97.44 103 GLU A N 1
ATOM 666 C CA . GLU A 1 103 ? 4.982 -0.333 7.430 1.00 97.44 103 GLU A CA 1
ATOM 667 C C . GLU A 1 103 ? 6.300 -0.214 6.647 1.00 97.44 103 GLU A C 1
ATOM 669 O O . GLU A 1 103 ? 7.040 -1.183 6.483 1.00 97.44 103 GLU A O 1
ATOM 674 N N . SER A 1 104 ? 6.614 0.984 6.147 1.00 98.06 104 SER A N 1
ATOM 675 C CA . SER A 1 104 ? 7.712 1.177 5.186 1.00 98.06 104 SER A CA 1
ATOM 676 C C . SER A 1 104 ? 8.473 2.489 5.363 1.00 98.06 104 SER A C 1
ATOM 678 O O . SER A 1 104 ? 9.286 2.853 4.514 1.00 98.06 104 SER A O 1
ATOM 680 N N . THR A 1 105 ? 8.202 3.255 6.425 1.00 98.00 105 THR A N 1
ATOM 681 C CA . THR A 1 105 ? 8.617 4.671 6.503 1.00 98.00 105 THR A CA 1
ATOM 682 C C . THR A 1 105 ? 8.075 5.486 5.312 1.00 98.00 105 THR A C 1
ATOM 684 O O . THR A 1 105 ? 8.724 6.406 4.818 1.00 98.00 105 THR A O 1
ATOM 687 N N . ASN A 1 106 ? 6.879 5.123 4.822 1.00 97.88 106 ASN A N 1
ATOM 688 C CA . ASN A 1 106 ? 6.213 5.718 3.659 1.00 97.88 106 ASN A CA 1
ATOM 689 C C . ASN A 1 106 ? 7.093 5.703 2.394 1.00 97.88 106 ASN A C 1
ATOM 691 O O . ASN A 1 106 ? 7.081 6.639 1.591 1.00 97.88 106 ASN A O 1
ATOM 695 N N . ASN A 1 107 ? 7.875 4.636 2.216 1.00 98.44 107 ASN A N 1
ATOM 696 C CA . ASN A 1 107 ? 8.759 4.482 1.071 1.00 98.44 107 ASN A CA 1
ATOM 697 C C . ASN A 1 107 ? 8.111 3.587 -0.010 1.00 98.44 107 ASN A C 1
ATOM 699 O O . ASN A 1 107 ? 8.011 2.371 0.180 1.00 98.44 107 ASN A O 1
ATOM 703 N N . PRO A 1 108 ? 7.714 4.153 -1.170 1.00 97.75 108 PRO A N 1
ATOM 704 C CA . PRO A 1 108 ? 7.011 3.425 -2.223 1.00 97.75 108 PRO A CA 1
ATOM 705 C C . PRO A 1 108 ? 7.879 2.408 -2.961 1.00 97.75 108 PRO A C 1
ATOM 707 O O . PRO A 1 108 ? 7.322 1.538 -3.617 1.00 97.75 108 PRO A O 1
ATOM 710 N N . THR A 1 109 ? 9.207 2.480 -2.862 1.00 98.44 109 THR A N 1
ATOM 711 C CA . THR A 1 109 ? 10.120 1.532 -3.523 1.00 98.44 109 THR A CA 1
ATOM 712 C C . THR A 1 109 ? 10.637 0.452 -2.571 1.00 98.44 109 THR A C 1
ATOM 714 O O . THR A 1 109 ? 11.580 -0.266 -2.901 1.00 98.44 109 THR A O 1
ATOM 717 N N . THR A 1 110 ? 10.050 0.332 -1.374 1.00 98.50 110 THR A N 1
ATOM 718 C CA . THR A 1 110 ? 10.487 -0.643 -0.368 1.00 98.50 110 THR A CA 1
ATOM 719 C C . THR A 1 110 ? 10.376 -2.065 -0.896 1.00 98.50 110 THR A C 1
ATOM 721 O O . THR A 1 110 ? 9.308 -2.518 -1.303 1.00 98.50 110 THR A O 1
ATOM 724 N N . ASN A 1 111 ? 11.499 -2.775 -0.849 1.00 98.12 111 ASN A N 1
ATOM 725 C CA . ASN A 1 111 ? 11.594 -4.188 -1.167 1.00 98.12 111 ASN A CA 1
ATOM 726 C C . ASN A 1 111 ? 12.749 -4.788 -0.361 1.00 98.12 111 ASN A C 1
ATOM 728 O O . ASN A 1 111 ? 13.919 -4.668 -0.724 1.00 98.12 111 ASN A O 1
ATOM 732 N N . THR A 1 112 ? 12.419 -5.387 0.779 1.00 97.56 112 THR A N 1
ATOM 733 C CA . THR A 1 112 ? 13.398 -5.973 1.709 1.00 97.56 112 THR A CA 1
ATOM 734 C C . THR A 1 112 ? 13.598 -7.473 1.485 1.00 97.56 112 THR A C 1
ATOM 736 O O . THR A 1 112 ? 14.395 -8.096 2.184 1.00 97.56 112 THR A O 1
ATOM 739 N N . GLY A 1 113 ? 12.876 -8.068 0.529 1.00 97.69 113 GLY A N 1
ATOM 740 C CA . GLY A 1 113 ? 12.852 -9.516 0.313 1.00 97.69 113 GLY A CA 1
ATOM 741 C C . GLY A 1 113 ? 11.991 -10.295 1.316 1.00 97.69 113 GLY A C 1
ATOM 742 O O . GLY A 1 113 ? 12.107 -11.515 1.382 1.00 97.69 113 GLY A O 1
ATOM 743 N N . ASN A 1 114 ? 11.121 -9.627 2.083 1.00 97.31 114 ASN A N 1
ATOM 744 C CA . ASN A 1 114 ? 10.223 -10.257 3.064 1.00 97.31 114 ASN A CA 1
ATOM 745 C C . ASN A 1 114 ? 8.872 -10.732 2.484 1.00 97.31 114 ASN A C 1
ATOM 747 O O . ASN A 1 114 ? 8.021 -11.191 3.240 1.00 97.31 114 ASN A O 1
ATOM 751 N N . GLY A 1 115 ? 8.672 -10.623 1.166 1.00 97.75 115 GLY A N 1
ATOM 752 C CA . GLY A 1 115 ? 7.426 -11.001 0.484 1.00 97.75 115 GLY A CA 1
ATOM 753 C C . GLY A 1 115 ? 6.362 -9.899 0.421 1.00 97.75 115 GLY A C 1
ATOM 754 O O . GLY A 1 115 ? 5.309 -10.125 -0.173 1.00 97.75 115 GLY A O 1
ATOM 755 N N . TYR A 1 116 ? 6.655 -8.719 0.973 1.00 98.56 116 TYR A N 1
ATOM 756 C CA . TYR A 1 116 ? 5.797 -7.539 0.941 1.00 98.56 116 TYR A CA 1
ATOM 757 C C . TYR A 1 116 ? 6.523 -6.368 0.275 1.00 98.56 116 TYR A C 1
ATOM 759 O O . TYR A 1 116 ? 7.747 -6.244 0.372 1.00 98.56 116 TYR A O 1
ATOM 767 N N . TYR A 1 117 ? 5.769 -5.514 -0.413 1.00 98.75 117 TYR A N 1
ATOM 768 C CA . TYR A 1 117 ? 6.338 -4.519 -1.317 1.00 98.75 117 TYR A CA 1
ATOM 769 C C . TYR A 1 117 ? 5.663 -3.153 -1.181 1.00 98.75 117 TYR A C 1
ATOM 771 O O . TYR A 1 117 ? 4.450 -3.046 -0.965 1.00 98.75 117 TYR A O 1
ATOM 779 N N . GLY A 1 118 ? 6.452 -2.108 -1.416 1.00 98.56 118 GLY A N 1
ATOM 780 C CA . GLY A 1 118 ? 5.996 -0.728 -1.534 1.00 98.56 118 GLY A CA 1
ATOM 781 C C . GLY A 1 118 ? 5.594 -0.073 -0.212 1.00 98.56 118 GLY A C 1
ATOM 782 O O . GLY A 1 118 ? 5.847 -0.586 0.874 1.00 98.56 118 GLY A O 1
ATOM 783 N N . ALA A 1 119 ? 4.956 1.095 -0.308 1.00 98.44 119 ALA A N 1
ATOM 784 C CA . ALA A 1 119 ? 4.657 1.940 0.846 1.00 98.44 119 ALA A CA 1
ATOM 785 C C . ALA A 1 119 ? 3.667 1.286 1.825 1.00 98.44 119 ALA A C 1
ATOM 787 O O . ALA A 1 119 ? 3.735 1.508 3.034 1.00 98.44 119 ALA A O 1
ATOM 788 N N . TRP A 1 120 ? 2.754 0.483 1.280 1.00 98.44 120 TRP A N 1
ATOM 789 C CA . TRP A 1 120 ? 1.674 -0.186 2.001 1.00 98.44 120 TRP A CA 1
ATOM 790 C C . TRP A 1 120 ? 1.992 -1.635 2.370 1.00 98.44 120 TRP A C 1
ATOM 792 O O . TRP A 1 120 ? 1.103 -2.311 2.878 1.00 98.44 120 TRP A O 1
ATOM 802 N N . GLN A 1 121 ? 3.213 -2.106 2.077 1.00 98.56 121 GLN A N 1
ATOM 803 C CA . GLN A 1 121 ? 3.654 -3.477 2.345 1.00 98.56 121 GLN A CA 1
ATOM 804 C C . GLN A 1 121 ? 2.639 -4.523 1.855 1.00 98.56 121 GLN A C 1
ATOM 806 O O . GLN A 1 121 ? 2.189 -5.385 2.597 1.00 98.56 121 GLN A O 1
ATOM 811 N N . PHE A 1 122 ? 2.272 -4.449 0.578 1.00 98.56 122 PHE A N 1
ATOM 812 C CA . PHE A 1 122 ? 1.365 -5.410 -0.053 1.00 98.56 122 PHE A CA 1
ATOM 813 C C . PHE A 1 122 ? 2.066 -6.732 -0.367 1.00 98.56 122 PHE A C 1
ATOM 815 O O . PHE A 1 122 ? 3.184 -6.719 -0.883 1.00 98.56 122 PHE A O 1
ATOM 822 N N . ASP A 1 123 ? 1.382 -7.860 -0.183 1.00 98.38 123 ASP A N 1
ATOM 823 C CA . ASP A 1 123 ? 1.737 -9.113 -0.849 1.00 98.38 123 ASP A CA 1
ATOM 824 C C . ASP A 1 123 ? 1.206 -9.125 -2.298 1.00 98.38 123 ASP A C 1
ATOM 826 O O . ASP A 1 123 ? 0.263 -8.411 -2.656 1.00 98.38 123 ASP A O 1
ATOM 830 N N . ILE A 1 124 ? 1.819 -9.940 -3.164 1.00 98.62 124 ILE A N 1
ATOM 831 C CA . ILE A 1 124 ? 1.453 -9.998 -4.593 1.00 98.62 124 ILE A CA 1
ATOM 832 C C . ILE A 1 124 ? 0.000 -10.449 -4.826 1.00 98.62 124 ILE A C 1
ATOM 834 O O . ILE A 1 124 ? -0.679 -9.815 -5.636 1.00 98.62 124 ILE A O 1
ATOM 838 N N . PRO A 1 125 ? -0.524 -11.490 -4.147 1.00 98.56 125 PRO A N 1
ATOM 839 C CA . PRO A 1 125 ? -1.923 -11.884 -4.298 1.00 98.56 125 PRO A CA 1
ATOM 840 C C . PRO A 1 125 ? -2.911 -10.745 -4.026 1.00 98.56 125 PRO A C 1
ATOM 842 O O . PRO A 1 125 ? -3.777 -10.497 -4.867 1.00 98.56 125 PRO A O 1
ATOM 845 N N . SER A 1 126 ? -2.766 -10.016 -2.913 1.00 98.44 126 SER A N 1
ATOM 846 C CA . SER A 1 126 ? -3.659 -8.889 -2.607 1.00 98.44 126 SER A CA 1
ATOM 847 C C . SER A 1 126 ? -3.467 -7.738 -3.589 1.00 98.44 126 SER A C 1
ATOM 849 O O . SER A 1 126 ? -4.450 -7.183 -4.078 1.00 98.44 126 SER A O 1
ATOM 851 N N . TRP A 1 127 ? -2.220 -7.412 -3.947 1.00 98.62 127 TRP A N 1
ATOM 852 C CA . TRP A 1 127 ? -1.927 -6.395 -4.961 1.00 98.62 127 TRP A CA 1
ATOM 853 C C . TRP A 1 127 ? -2.705 -6.646 -6.256 1.00 98.62 127 TRP A C 1
ATOM 855 O O . TRP A 1 127 ? -3.399 -5.760 -6.759 1.00 98.62 127 TRP A O 1
ATOM 865 N N . LEU A 1 128 ? -2.645 -7.874 -6.773 1.00 98.62 128 LEU A N 1
ATOM 866 C CA . LEU A 1 128 ? -3.349 -8.253 -7.994 1.00 98.62 128 LEU A CA 1
ATOM 867 C C . LEU A 1 128 ? -4.871 -8.281 -7.797 1.00 98.62 128 LEU A C 1
ATOM 869 O O . LEU A 1 128 ? -5.597 -7.794 -8.665 1.00 98.62 128 LEU A O 1
ATOM 873 N N . ALA A 1 129 ? -5.355 -8.787 -6.658 1.00 98.62 129 ALA A N 1
ATOM 874 C CA . ALA A 1 129 ? -6.785 -8.886 -6.357 1.00 98.62 129 ALA A CA 1
ATOM 875 C C . ALA A 1 129 ? -7.497 -7.522 -6.329 1.00 98.62 129 ALA A C 1
ATOM 877 O O . ALA A 1 129 ? -8.663 -7.437 -6.712 1.00 98.62 129 ALA A O 1
ATOM 878 N N . TYR A 1 130 ? -6.798 -6.454 -5.932 1.00 98.56 130 TYR A N 1
ATOM 879 C CA . TYR A 1 130 ? -7.368 -5.105 -5.814 1.00 98.56 130 TYR A CA 1
ATOM 880 C C . TYR A 1 130 ? -7.007 -4.163 -6.974 1.00 98.56 130 TYR A C 1
ATOM 882 O O . TYR A 1 130 ? -7.172 -2.941 -6.875 1.00 98.56 130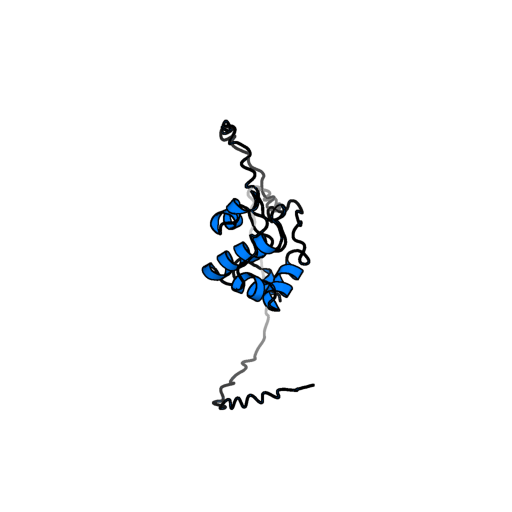 TYR A O 1
ATOM 890 N N . GLY A 1 131 ? -6.578 -4.735 -8.106 1.00 97.62 131 GLY A N 1
ATOM 891 C CA . GLY A 1 131 ? -6.385 -4.018 -9.370 1.00 97.62 131 GLY A CA 1
ATOM 892 C C . GLY A 1 131 ? -4.967 -3.499 -9.607 1.00 97.62 131 GLY A C 1
ATOM 893 O O . GLY A 1 131 ? -4.729 -2.804 -10.593 1.00 97.62 131 GLY A O 1
ATOM 894 N N . GLY A 1 132 ? -4.008 -3.861 -8.757 1.00 98.06 132 GLY A N 1
ATOM 895 C CA . GLY A 1 132 ? -2.617 -3.431 -8.869 1.00 98.06 132 GLY A CA 1
ATOM 896 C C . GLY A 1 132 ? -1.911 -3.871 -10.150 1.00 98.06 132 GLY A C 1
ATOM 897 O O . GLY A 1 132 ? -1.072 -3.140 -10.675 1.00 98.06 132 GLY A O 1
ATOM 898 N N . GLY A 1 133 ? -2.326 -5.006 -10.720 1.00 98.00 133 GLY A N 1
ATOM 899 C CA . GLY A 1 133 ? -1.793 -5.518 -11.987 1.00 98.00 133 GLY A CA 1
ATOM 900 C C . GLY A 1 133 ? -1.994 -4.582 -13.186 1.00 98.00 133 GLY A C 1
ATOM 901 O O . GLY A 1 133 ? -1.287 -4.717 -14.179 1.00 98.00 133 GLY A O 1
ATOM 902 N N . ALA A 1 134 ? -2.911 -3.611 -13.098 1.00 96.81 134 ALA A N 1
ATOM 903 C CA . ALA A 1 134 ? -3.068 -2.577 -14.121 1.00 96.81 134 ALA A CA 1
ATOM 904 C C . ALA A 1 134 ? -1.924 -1.544 -14.116 1.00 96.81 134 ALA A C 1
ATOM 906 O O . ALA A 1 134 ? -1.722 -0.853 -15.114 1.00 96.81 134 ALA A O 1
ATOM 907 N N . TYR A 1 135 ? -1.192 -1.427 -13.004 1.00 96.81 135 TYR A N 1
ATOM 908 C CA . TYR A 1 135 ? -0.129 -0.440 -12.815 1.00 96.81 135 TYR A CA 1
ATOM 909 C C . TYR A 1 135 ? 1.264 -1.066 -12.875 1.00 96.81 135 TYR A C 1
ATOM 911 O O . TYR A 1 135 ? 2.156 -0.495 -13.497 1.00 96.81 135 TYR A O 1
ATOM 919 N N . ALA A 1 136 ? 1.455 -2.221 -12.231 1.00 97.88 136 ALA A N 1
ATOM 920 C CA . ALA A 1 136 ? 2.700 -2.982 -12.274 1.00 97.88 136 ALA A CA 1
ATOM 921 C C . ALA A 1 136 ? 2.492 -4.423 -11.783 1.00 97.88 136 ALA A C 1
ATOM 923 O O . ALA A 1 136 ? 1.533 -4.723 -11.073 1.00 97.88 136 ALA A O 1
ATOM 924 N N . GLU A 1 137 ? 3.438 -5.311 -12.090 1.00 97.56 137 GLU A N 1
ATOM 925 C CA . GLU A 1 137 ? 3.458 -6.683 -11.558 1.00 97.56 137 GLU A CA 1
ATOM 926 C C . GLU A 1 137 ? 3.633 -6.738 -10.029 1.00 97.56 137 GLU A C 1
ATOM 928 O O . GLU A 1 137 ? 3.146 -7.667 -9.384 1.00 97.56 137 GLU A O 1
ATOM 933 N N . ARG A 1 138 ? 4.292 -5.728 -9.444 1.00 98.50 138 ARG A N 1
ATOM 934 C CA . ARG A 1 138 ? 4.494 -5.584 -8.001 1.00 98.50 138 ARG A CA 1
ATOM 935 C C . ARG A 1 138 ? 4.251 -4.146 -7.535 1.00 98.50 138 ARG A C 1
ATOM 937 O O . ARG A 1 138 ? 4.528 -3.218 -8.297 1.00 98.50 138 ARG A O 1
ATOM 944 N N . PRO A 1 139 ? 3.843 -3.947 -6.271 1.00 98.50 139 PRO A N 1
ATOM 945 C CA . PRO A 1 139 ? 3.630 -2.621 -5.697 1.00 98.50 139 PRO A CA 1
ATOM 946 C C . PRO A 1 139 ? 4.850 -1.699 -5.792 1.00 98.50 139 PRO A C 1
ATOM 948 O O . PRO A 1 139 ? 4.704 -0.556 -6.208 1.00 98.50 139 PRO A O 1
ATOM 951 N N . ASP A 1 140 ? 6.055 -2.182 -5.469 1.00 98.62 140 ASP A N 1
ATOM 952 C CA . ASP A 1 140 ? 7.281 -1.367 -5.414 1.00 98.62 140 ASP A CA 1
ATOM 953 C C . ASP A 1 140 ? 7.766 -0.860 -6.782 1.00 98.62 140 ASP A C 1
ATOM 955 O O . ASP A 1 140 ? 8.589 0.052 -6.858 1.00 98.62 140 ASP A O 1
ATOM 959 N N . LEU A 1 141 ? 7.234 -1.434 -7.863 1.00 98.50 141 LEU A N 1
ATOM 960 C CA . LEU A 1 141 ? 7.460 -0.997 -9.240 1.00 98.50 141 LEU A CA 1
ATOM 961 C C . LEU A 1 141 ? 6.396 0.003 -9.721 1.00 98.50 141 LEU A C 1
ATOM 963 O O . LEU A 1 141 ? 6.577 0.642 -10.758 1.00 98.50 141 LEU A O 1
ATOM 967 N N . ALA A 1 142 ? 5.289 0.141 -8.989 1.00 97.94 142 ALA A N 1
ATOM 968 C CA . ALA A 1 142 ? 4.223 1.080 -9.295 1.00 97.94 142 ALA A CA 1
ATOM 969 C C . ALA A 1 142 ? 4.511 2.461 -8.680 1.00 97.94 142 ALA A C 1
ATOM 971 O O . ALA A 1 142 ? 5.091 2.557 -7.592 1.00 97.94 142 ALA A O 1
ATOM 972 N N . PRO A 1 143 ? 4.057 3.555 -9.316 1.00 97.50 143 PRO A N 1
ATOM 973 C CA . PRO A 1 143 ? 4.137 4.879 -8.712 1.00 97.50 143 PRO A CA 1
ATOM 974 C C . PRO A 1 143 ? 3.320 4.943 -7.411 1.00 97.50 143 PRO A C 1
ATOM 976 O O . PRO A 1 143 ? 2.295 4.278 -7.275 1.00 97.50 143 PRO A O 1
ATOM 979 N N . ALA A 1 144 ? 3.737 5.792 -6.466 1.00 97.75 144 ALA A N 1
ATOM 980 C CA . ALA A 1 144 ? 3.124 5.874 -5.133 1.00 97.75 144 ALA A CA 1
ATOM 981 C C . ALA A 1 144 ? 1.599 6.093 -5.170 1.00 97.75 144 ALA A C 1
ATOM 983 O O . ALA A 1 144 ? 0.865 5.442 -4.433 1.00 97.75 144 ALA A O 1
ATOM 984 N N . TRP A 1 145 ? 1.109 6.940 -6.083 1.00 97.69 145 TRP A N 1
ATOM 985 C CA . TRP A 1 145 ? -0.327 7.189 -6.237 1.00 97.69 145 TRP A CA 1
ATOM 986 C C . TRP A 1 145 ? -1.104 5.926 -6.643 1.00 97.69 145 TRP A C 1
ATOM 988 O O . TRP A 1 145 ? -2.248 5.749 -6.232 1.00 97.69 145 TRP A O 1
ATOM 998 N N . ALA A 1 146 ? -0.503 5.026 -7.427 1.00 98.31 146 ALA A N 1
ATOM 999 C CA . ALA A 1 146 ? -1.152 3.779 -7.817 1.00 98.31 146 ALA A CA 1
ATOM 1000 C C . ALA A 1 146 ? -1.253 2.842 -6.614 1.00 98.31 146 ALA A C 1
ATOM 1002 O O . ALA A 1 146 ? -2.278 2.194 -6.415 1.00 98.31 146 ALA A O 1
ATOM 1003 N N . GLN A 1 147 ? -0.221 2.828 -5.769 1.00 98.62 147 GLN A N 1
ATOM 1004 C CA . GLN A 1 147 ? -0.253 2.073 -4.522 1.00 98.62 147 GLN A CA 1
ATOM 1005 C C . GLN A 1 147 ? -1.333 2.601 -3.573 1.00 98.62 147 GLN A C 1
ATOM 1007 O O . GLN A 1 147 ? -2.092 1.802 -3.035 1.00 98.62 147 GLN A O 1
ATOM 1012 N N . ASP A 1 148 ? -1.463 3.924 -3.431 1.00 98.50 148 ASP A N 1
ATOM 1013 C CA .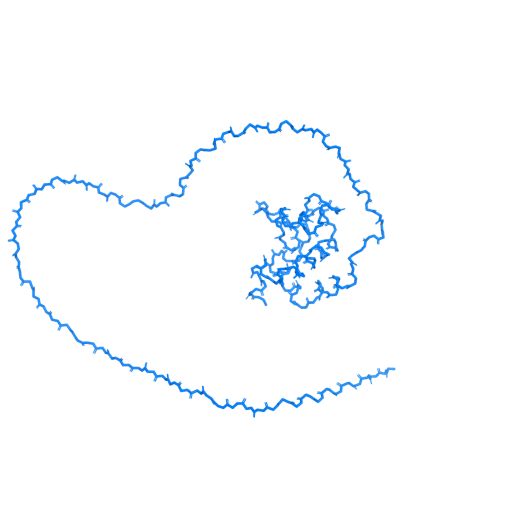 ASP A 1 148 ? -2.535 4.556 -2.650 1.00 98.50 148 ASP A CA 1
ATOM 1014 C C . ASP A 1 148 ? -3.932 4.197 -3.190 1.00 98.50 148 ASP A C 1
ATOM 1016 O O . ASP A 1 148 ? -4.842 3.915 -2.411 1.00 98.50 148 ASP A O 1
ATOM 1020 N N . GLN A 1 149 ? -4.109 4.138 -4.515 1.00 98.62 149 GLN A N 1
ATOM 1021 C CA . GLN A 1 149 ? -5.373 3.716 -5.125 1.00 98.62 149 GLN A CA 1
ATOM 1022 C C . GLN A 1 149 ? -5.717 2.253 -4.815 1.00 98.62 149 GLN A C 1
ATOM 1024 O O . GLN A 1 149 ? -6.859 1.947 -4.471 1.00 98.62 149 GLN A O 1
ATOM 1029 N N . VAL A 1 150 ? -4.752 1.342 -4.934 1.00 98.69 150 VAL A N 1
ATOM 1030 C CA . VAL A 1 150 ? -4.971 -0.090 -4.664 1.00 98.69 150 VAL A CA 1
ATOM 1031 C C . VAL A 1 150 ? -5.170 -0.336 -3.167 1.00 98.69 150 VAL A C 1
ATOM 1033 O O . VAL A 1 150 ? -6.048 -1.108 -2.788 1.00 98.69 150 VAL A O 1
ATOM 1036 N N . ALA A 1 151 ? -4.430 0.373 -2.310 1.00 98.69 151 ALA A N 1
ATOM 1037 C CA . ALA A 1 151 ? -4.629 0.378 -0.861 1.00 98.69 151 ALA A CA 1
ATOM 1038 C C . ALA A 1 151 ? -6.027 0.862 -0.486 1.00 98.69 151 ALA A C 1
ATOM 1040 O O . ALA A 1 151 ? -6.695 0.216 0.315 1.00 98.69 151 ALA A O 1
ATOM 1041 N N . PHE A 1 152 ? -6.515 1.926 -1.123 1.00 98.69 152 PHE A N 1
ATOM 1042 C CA . PHE A 1 152 ? -7.876 2.401 -0.912 1.00 98.69 152 PHE A CA 1
ATOM 1043 C C . PHE A 1 152 ? -8.922 1.360 -1.334 1.00 98.69 152 PHE A C 1
ATOM 1045 O O . PHE A 1 152 ? -9.875 1.113 -0.596 1.00 98.69 152 PHE A O 1
ATOM 1052 N N . ASN A 1 153 ? -8.735 0.696 -2.479 1.00 98.56 153 ASN A N 1
ATOM 1053 C CA . ASN A 1 153 ? -9.627 -0.382 -2.917 1.00 98.56 153 ASN A CA 1
ATOM 1054 C C . ASN A 1 153 ? -9.653 -1.541 -1.908 1.00 98.56 153 ASN A C 1
ATOM 1056 O O . ASN A 1 153 ? -10.729 -2.033 -1.566 1.00 98.56 153 ASN A O 1
ATOM 1060 N N . TYR A 1 154 ? -8.482 -1.951 -1.411 1.00 98.56 154 TYR A N 1
ATOM 1061 C CA . TYR A 1 154 ? -8.380 -3.006 -0.406 1.00 98.56 154 TYR A CA 1
ATOM 1062 C C . TYR A 1 154 ? -9.032 -2.581 0.915 1.00 98.56 154 TYR A C 1
ATOM 1064 O O . TYR A 1 154 ? -9.846 -3.314 1.476 1.00 98.56 154 TYR A O 1
ATOM 1072 N N . TYR A 1 155 ? -8.772 -1.354 1.362 1.00 98.62 155 TYR A N 1
ATOM 1073 C CA . TYR A 1 155 ? -9.375 -0.780 2.559 1.00 98.62 155 TYR A CA 1
ATOM 1074 C C . TYR A 1 155 ? -10.905 -0.733 2.475 1.00 98.62 155 TYR A C 1
ATOM 1076 O O . TYR A 1 155 ? -11.584 -1.061 3.445 1.00 98.62 155 TYR A O 1
ATOM 1084 N N . GLN A 1 156 ? -11.480 -0.387 1.322 1.00 98.56 156 GLN A N 1
ATOM 1085 C CA . GLN A 1 156 ? -12.936 -0.401 1.162 1.00 98.56 156 GLN A CA 1
ATOM 1086 C C . GLN A 1 156 ? -13.547 -1.803 1.312 1.00 98.56 156 GLN A C 1
ATOM 1088 O O . GLN A 1 156 ? -14.697 -1.917 1.734 1.00 98.56 156 GLN A O 1
ATOM 1093 N N . ALA A 1 157 ? -12.797 -2.860 0.992 1.00 98.12 157 ALA A N 1
ATOM 1094 C CA . ALA A 1 157 ? -13.262 -4.239 1.117 1.00 98.12 157 ALA A CA 1
ATOM 1095 C C . ALA A 1 157 ? -13.007 -4.844 2.508 1.00 98.12 157 ALA A C 1
ATOM 1097 O O . ALA A 1 157 ? -13.841 -5.595 3.012 1.00 98.12 157 ALA A O 1
ATOM 1098 N N . ALA A 1 158 ? -11.861 -4.537 3.117 1.00 97.75 158 ALA A N 1
ATOM 1099 C CA . ALA A 1 158 ? -11.362 -5.229 4.307 1.00 97.75 158 ALA A CA 1
ATOM 1100 C C . ALA A 1 158 ? -11.200 -4.328 5.543 1.00 97.75 158 ALA A C 1
ATOM 1102 O O . ALA A 1 158 ? -10.868 -4.813 6.625 1.00 97.75 158 ALA A O 1
ATOM 1103 N N . GLY A 1 159 ? -11.421 -3.019 5.411 1.00 98.12 159 GLY A N 1
ATOM 1104 C CA . GLY A 1 159 ? -11.058 -2.050 6.439 1.00 98.12 159 GLY A CA 1
ATOM 1105 C C . GLY A 1 159 ? -9.553 -2.070 6.716 1.00 98.12 159 GLY A C 1
ATOM 1106 O O . GLY A 1 159 ? -8.754 -2.362 5.835 1.00 98.12 159 GLY A O 1
ATOM 1107 N N . TRP A 1 160 ? -9.159 -1.768 7.953 1.00 97.75 160 TRP A N 1
ATOM 1108 C CA . TRP A 1 160 ? -7.751 -1.733 8.372 1.00 97.75 160 TRP A CA 1
ATOM 1109 C C . TRP A 1 160 ? -7.138 -3.103 8.683 1.00 97.75 160 TRP A C 1
ATOM 1111 O O . TRP A 1 160 ? -5.929 -3.190 8.855 1.00 97.75 160 TRP A O 1
ATOM 1121 N N . THR A 1 161 ? -7.943 -4.166 8.752 1.00 96.44 161 THR A N 1
ATOM 1122 C CA . THR A 1 161 ? -7.506 -5.509 9.171 1.00 96.44 161 THR A CA 1
ATOM 1123 C C . THR A 1 161 ? -6.274 -6.061 8.437 1.00 96.44 161 THR A C 1
ATOM 1125 O O . THR A 1 161 ? -5.492 -6.738 9.094 1.00 96.44 161 THR A O 1
ATOM 1128 N N . PRO A 1 162 ? -6.044 -5.793 7.136 1.00 96.50 162 PRO A N 1
ATOM 1129 C CA . PRO A 1 162 ? -4.844 -6.280 6.449 1.00 96.50 162 PRO A CA 1
ATOM 1130 C C . PRO A 1 162 ? -3.519 -5.668 6.919 1.00 96.50 162 PRO A C 1
ATOM 1132 O O . PRO A 1 162 ? -2.466 -6.215 6.604 1.00 96.50 162 PRO A O 1
ATOM 1135 N N . TRP A 1 163 ? -3.556 -4.533 7.622 1.00 96.94 163 TRP A N 1
ATOM 1136 C CA . TRP A 1 163 ? -2.367 -3.796 8.044 1.00 96.94 163 TRP A CA 1
ATOM 1137 C C . TRP A 1 163 ? -2.189 -3.906 9.553 1.00 96.94 163 TRP A C 1
ATOM 1139 O O . TRP A 1 163 ? -2.884 -3.242 10.322 1.00 96.94 163 TRP A O 1
ATOM 1149 N N . GLU A 1 164 ? -1.218 -4.709 9.985 1.00 94.12 164 GLU A N 1
ATOM 1150 C CA . GLU A 1 164 ? -0.902 -4.910 11.405 1.00 94.12 164 GLU A CA 1
ATOM 1151 C C . GLU A 1 164 ? -0.589 -3.577 12.102 1.00 94.12 164 GLU A C 1
ATOM 1153 O O . GLU A 1 164 ? -1.106 -3.296 13.190 1.00 94.12 164 GLU A O 1
ATOM 1158 N N . CYS A 1 165 ? 0.168 -2.697 11.432 1.00 96.69 165 CYS A N 1
ATOM 1159 C CA . CYS A 1 165 ? 0.491 -1.369 11.945 1.00 96.69 165 CYS A CA 1
ATOM 1160 C C . CYS A 1 165 ? -0.741 -0.501 12.215 1.00 96.69 165 CYS A C 1
ATOM 1162 O O . CYS A 1 165 ? -0.667 0.378 13.067 1.00 96.69 165 CYS A O 1
ATOM 1164 N N . ALA A 1 166 ? -1.882 -0.741 11.560 1.00 96.56 166 ALA A N 1
ATOM 1165 C CA . ALA A 1 166 ? -3.097 0.039 11.796 1.00 96.56 166 ALA A CA 1
ATOM 1166 C C . ALA A 1 166 ? -3.684 -0.158 13.198 1.00 96.56 166 ALA A C 1
ATOM 1168 O O . ALA A 1 166 ? -4.464 0.678 13.647 1.00 96.56 166 ALA A O 1
ATOM 1169 N N . SER A 1 167 ? -3.302 -1.235 13.889 1.00 93.56 167 SER A N 1
ATOM 1170 C CA . SER A 1 167 ? -3.638 -1.464 15.298 1.00 93.56 167 SER A CA 1
ATOM 1171 C C . SER A 1 167 ? -2.617 -0.870 16.279 1.00 93.56 167 SER A C 1
ATOM 1173 O O . SER A 1 167 ? -2.887 -0.803 17.479 1.00 93.56 167 SER A O 1
ATOM 1175 N N . LEU A 1 168 ? -1.451 -0.449 15.778 1.00 93.56 168 LEU A N 1
ATOM 1176 C CA . LEU A 1 168 ? -0.330 0.059 16.571 1.00 93.56 168 LEU A CA 1
ATOM 1177 C C . LEU A 1 168 ? -0.245 1.590 16.580 1.00 93.56 168 LEU A C 1
ATOM 1179 O O . LEU A 1 168 ? 0.441 2.144 17.443 1.00 93.56 168 LEU A O 1
ATOM 1183 N N . VAL A 1 169 ? -0.899 2.253 15.620 1.00 93.31 169 VAL A N 1
ATOM 1184 C CA . VAL A 1 169 ? -0.794 3.699 15.365 1.00 93.31 169 VAL A CA 1
ATOM 1185 C C . VAL A 1 169 ? -2.096 4.459 15.550 1.00 93.31 169 VAL A C 1
ATOM 1187 O O . VAL A 1 169 ? -3.178 3.881 15.292 1.00 93.31 169 VAL A O 1
#